Protein AF-A0A3G4RLB8-F1 (afdb_monomer_lite)

Radius of gyration: 14.12 Å; chains: 1; bounding box: 47×19×34 Å

pLDDT: mean 79.3, std 19.38, range [35.94, 96.0]

Secondary structure (DSSP, 8-state):
------SS-----TTTHHHHHHHHHH---EETTEE-HHHHHHHHHHHHHTSTTTTTTHHHHHHHHHHHTTPPP-

Sequence (74 aa):
MAAKSGGEFGSVGDSDCSGAIADFFNIVKKNKHGFLPNHTADARKEFLMECSGAEQNTAAVSRIISMFGRIRKG

InterPro domains:
  IPR009989 TrbM [PF07424] (13-61)

Structure (mmCIF, N/CA/C/O backbone):
data_AF-A0A3G4RLB8-F1
#
_entry.id   AF-A0A3G4RLB8-F1
#
loop_
_atom_site.group_PDB
_atom_site.id
_atom_site.type_symbol
_atom_site.label_atom_id
_atom_site.label_alt_id
_atom_site.label_comp_id
_atom_site.label_asym_id
_atom_site.label_entity_id
_atom_site.label_seq_id
_atom_site.pdbx_PDB_ins_code
_atom_site.Cartn_x
_atom_site.Cartn_y
_atom_site.Cartn_z
_atom_site.occupancy
_atom_site.B_iso_or_equiv
_atom_site.auth_seq_id
_atom_site.auth_comp_id
_atom_site.auth_asym_id
_atom_site.auth_atom_id
_atom_site.pdbx_PDB_model_num
ATOM 1 N N . MET A 1 1 ? 33.806 -0.075 4.681 1.00 35.94 1 MET A N 1
ATOM 2 C CA . MET A 1 1 ? 33.098 1.182 4.367 1.00 35.94 1 MET A CA 1
ATOM 3 C C . MET A 1 1 ? 31.612 0.897 4.489 1.00 35.94 1 MET A C 1
ATOM 5 O O . MET A 1 1 ? 31.154 -0.064 3.889 1.00 35.94 1 MET A O 1
ATOM 9 N N . ALA A 1 2 ? 30.908 1.622 5.358 1.00 41.97 2 ALA A N 1
ATOM 10 C CA . ALA A 1 2 ? 29.478 1.449 5.586 1.00 41.97 2 ALA A CA 1
ATOM 11 C C . ALA A 1 2 ? 28.696 2.114 4.447 1.00 41.97 2 ALA A C 1
ATOM 13 O O . ALA A 1 2 ? 28.799 3.327 4.272 1.00 41.97 2 ALA A O 1
ATOM 14 N N . ALA A 1 3 ? 27.920 1.338 3.692 1.00 42.84 3 ALA A N 1
ATOM 15 C CA . ALA A 1 3 ? 26.875 1.885 2.838 1.00 42.84 3 ALA A CA 1
ATOM 16 C C . ALA A 1 3 ? 25.585 1.899 3.664 1.00 42.84 3 ALA A C 1
ATOM 18 O O . ALA A 1 3 ? 24.984 0.870 3.960 1.00 42.84 3 ALA A O 1
ATOM 19 N N . LYS A 1 4 ? 25.232 3.097 4.118 1.00 42.81 4 LYS A N 1
ATOM 20 C CA . LYS A 1 4 ? 23.955 3.438 4.728 1.00 42.81 4 LYS A CA 1
ATOM 21 C C . LYS A 1 4 ? 22.907 3.376 3.617 1.00 42.81 4 LYS A C 1
ATOM 23 O O . LYS A 1 4 ? 22.827 4.305 2.821 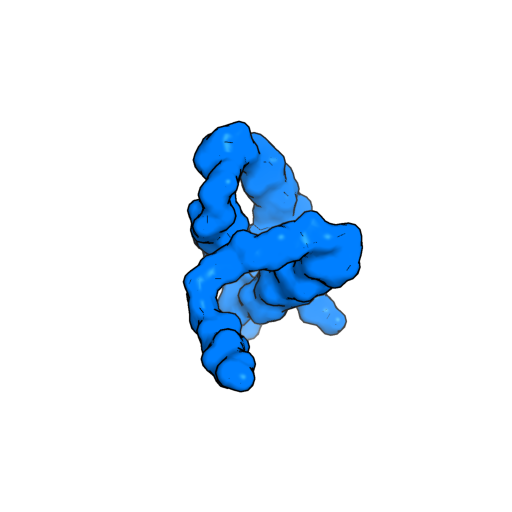1.00 42.81 4 LYS A O 1
ATOM 28 N N . SER A 1 5 ? 22.145 2.288 3.551 1.00 42.44 5 SER A N 1
ATOM 29 C CA . SER A 1 5 ? 20.989 2.154 2.658 1.00 42.44 5 SER A CA 1
ATOM 30 C C . SER A 1 5 ? 19.866 3.062 3.160 1.00 42.44 5 SER A C 1
ATOM 32 O O . SER A 1 5 ? 18.970 2.643 3.886 1.00 42.44 5 SER A O 1
ATOM 34 N N . GLY A 1 6 ? 19.988 4.352 2.868 1.00 39.66 6 GLY A N 1
ATOM 35 C CA . GLY A 1 6 ? 18.878 5.287 2.893 1.00 39.66 6 GLY A CA 1
ATOM 36 C C . GLY A 1 6 ? 18.343 5.423 1.476 1.00 39.66 6 GLY A C 1
ATOM 37 O O . GLY A 1 6 ? 19.137 5.647 0.574 1.00 39.66 6 GLY A O 1
ATOM 38 N N . GLY A 1 7 ? 17.024 5.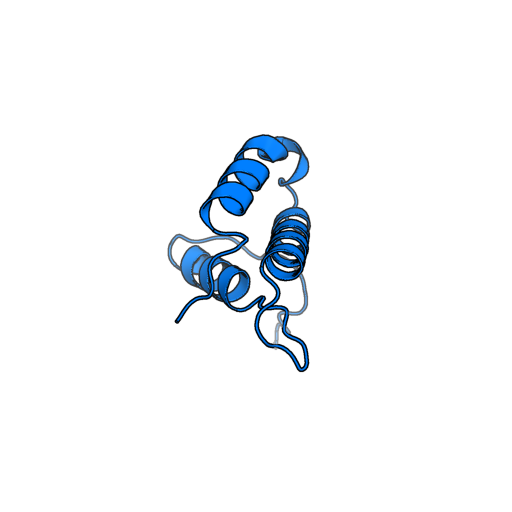283 1.334 1.00 53.41 7 GLY A N 1
ATOM 39 C CA . GLY A 1 7 ? 16.219 5.887 0.273 1.00 53.41 7 GLY A CA 1
ATOM 40 C C . GLY A 1 7 ? 16.662 5.617 -1.159 1.00 53.41 7 GLY A C 1
ATOM 41 O O . GLY A 1 7 ? 17.430 6.382 -1.711 1.00 53.41 7 GLY A O 1
ATOM 42 N N . GLU A 1 8 ? 16.125 4.557 -1.744 1.00 44.28 8 GLU A N 1
ATOM 43 C CA . GLU A 1 8 ? 15.635 4.461 -3.124 1.00 44.28 8 GLU A CA 1
ATOM 44 C C . GLU A 1 8 ? 15.474 2.975 -3.412 1.00 44.28 8 GLU A C 1
ATOM 46 O O . GLU A 1 8 ? 16.278 2.155 -2.977 1.00 44.28 8 GLU A O 1
ATOM 51 N N . PHE A 1 9 ? 14.366 2.641 -4.062 1.00 50.28 9 PHE A N 1
ATOM 52 C CA . PHE A 1 9 ? 13.953 1.310 -4.487 1.00 50.28 9 PHE A CA 1
ATOM 53 C C . PHE A 1 9 ? 15.096 0.586 -5.224 1.00 50.28 9 PHE A C 1
ATOM 55 O O . PHE A 1 9 ? 15.249 0.662 -6.441 1.00 50.28 9 PHE A O 1
ATOM 62 N N . GLY A 1 10 ? 15.957 -0.069 -4.447 1.00 41.41 10 GLY A N 1
ATOM 63 C CA . GLY A 1 10 ? 17.098 -0.829 -4.917 1.00 41.41 10 GLY A CA 1
ATOM 64 C C . GLY A 1 10 ? 16.626 -2.199 -5.360 1.00 41.41 10 GLY A C 1
ATOM 65 O O . GLY A 1 10 ? 16.166 -2.978 -4.538 1.00 41.41 10 GLY A O 1
ATOM 66 N N . SER A 1 11 ? 16.747 -2.450 -6.663 1.00 42.94 11 SER A N 1
ATOM 67 C CA . SER A 1 11 ? 16.851 -3.773 -7.285 1.00 42.94 11 SER A CA 1
ATOM 68 C C . SER A 1 11 ? 15.866 -4.825 -6.765 1.00 42.94 11 SER A C 1
ATOM 70 O O . SER A 1 11 ? 16.197 -5.608 -5.884 1.00 42.94 11 SER A O 1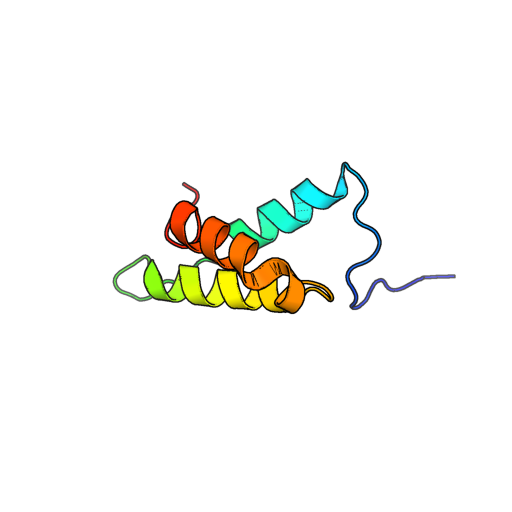
ATOM 72 N N . VAL A 1 12 ? 14.681 -4.909 -7.377 1.00 49.78 12 VAL A N 1
ATOM 73 C CA . VAL A 1 12 ? 13.750 -6.017 -7.119 1.00 49.78 12 VAL A CA 1
ATOM 74 C C . VAL A 1 12 ? 14.335 -7.319 -7.673 1.00 49.78 12 VAL A C 1
ATOM 76 O O . VAL A 1 12 ? 14.161 -7.638 -8.849 1.00 49.78 12 VAL A O 1
ATOM 79 N N . GLY A 1 13 ? 15.066 -8.057 -6.840 1.00 44.62 13 GLY A N 1
ATOM 80 C CA . GLY A 1 13 ? 15.281 -9.485 -7.018 1.00 44.62 13 GLY A CA 1
ATOM 81 C C . GLY A 1 13 ? 14.013 -10.262 -6.655 1.00 44.62 13 GLY A C 1
ATOM 82 O O . GLY A 1 13 ? 13.110 -9.753 -5.997 1.00 44.62 13 GLY A O 1
ATOM 83 N N . ASP A 1 14 ? 13.922 -11.521 -7.072 1.00 46.56 14 ASP A N 1
ATOM 84 C CA . ASP A 1 14 ? 12.752 -12.388 -6.837 1.00 46.56 14 ASP A CA 1
ATOM 85 C C . ASP A 1 14 ? 12.391 -12.533 -5.332 1.00 46.56 14 ASP A C 1
ATOM 87 O O . ASP A 1 14 ? 11.228 -12.675 -4.955 1.00 46.56 14 ASP A O 1
ATOM 91 N N . SER A 1 15 ? 13.381 -12.370 -4.447 1.00 50.81 15 SER A N 1
ATOM 92 C CA . SER A 1 15 ? 13.243 -12.284 -2.985 1.00 50.81 15 SER A CA 1
ATOM 93 C C . SER A 1 15 ? 12.738 -10.928 -2.452 1.00 50.81 15 SER A C 1
ATOM 95 O O . SER A 1 15 ? 12.167 -10.879 -1.360 1.00 50.81 15 SER A O 1
ATOM 97 N N . ASP A 1 16 ? 12.899 -9.837 -3.204 1.00 56.94 16 ASP A N 1
ATOM 98 C CA . ASP A 1 16 ? 12.593 -8.454 -2.798 1.00 56.94 16 ASP A CA 1
ATOM 99 C C . ASP A 1 16 ? 11.106 -8.097 -2.937 1.00 56.94 16 ASP A C 1
ATOM 101 O O . ASP A 1 16 ? 10.593 -7.230 -2.223 1.00 56.94 16 ASP A O 1
ATOM 105 N N . CYS A 1 17 ? 10.362 -8.822 -3.782 1.00 64.31 17 CYS A N 1
ATOM 106 C CA . CYS A 1 17 ? 8.910 -8.654 -3.897 1.00 64.31 17 CYS A CA 1
ATOM 107 C C . CYS A 1 17 ? 8.194 -8.920 -2.565 1.00 64.31 17 CYS A C 1
ATOM 109 O O . CYS A 1 17 ? 7.215 -8.248 -2.244 1.00 64.31 17 CYS A O 1
ATOM 111 N N . SER A 1 18 ? 8.685 -9.872 -1.765 1.00 72.81 18 SER A N 1
ATOM 112 C CA . SER A 1 18 ? 8.067 -10.224 -0.480 1.00 72.81 18 SER A CA 1
ATOM 113 C C . SER A 1 18 ? 8.078 -9.055 0.511 1.00 72.81 18 SER A C 1
ATOM 115 O O . SER A 1 18 ? 7.105 -8.879 1.248 1.00 72.81 18 SER A O 1
ATOM 117 N N . GLY A 1 19 ? 9.136 -8.234 0.495 1.00 80.56 19 GLY A N 1
ATOM 118 C CA . GLY A 1 19 ? 9.245 -7.025 1.315 1.00 80.56 19 GLY A CA 1
ATOM 119 C C . GLY A 1 19 ? 8.230 -5.966 0.893 1.00 80.56 19 GLY A C 1
ATOM 120 O O . GLY A 1 19 ? 7.391 -5.564 1.695 1.00 80.56 19 GLY A O 1
ATOM 121 N N . ALA A 1 20 ? 8.206 -5.622 -0.397 1.00 82.88 20 ALA A N 1
ATOM 122 C CA . ALA A 1 20 ? 7.263 -4.640 -0.937 1.00 82.88 20 ALA A CA 1
ATOM 123 C C . ALA A 1 20 ? 5.790 -5.064 -0.761 1.00 82.88 20 ALA A C 1
ATOM 125 O O . ALA A 1 20 ? 4.923 -4.237 -0.467 1.00 82.88 20 ALA A O 1
ATOM 126 N N . ILE A 1 21 ? 5.491 -6.363 -0.891 1.00 85.75 21 ILE A N 1
ATOM 127 C CA . ILE A 1 21 ? 4.156 -6.916 -0.622 1.00 85.75 21 ILE A CA 1
ATOM 128 C C . ILE A 1 21 ? 3.807 -6.781 0.867 1.00 85.75 21 ILE A C 1
ATOM 130 O O . ILE A 1 21 ? 2.677 -6.415 1.204 1.00 85.75 21 ILE A O 1
ATOM 134 N N . ALA A 1 22 ? 4.745 -7.071 1.773 1.00 88.00 22 ALA A N 1
ATOM 135 C CA . ALA A 1 22 ? 4.525 -6.902 3.207 1.00 88.00 22 ALA A CA 1
ATOM 136 C C . ALA A 1 22 ? 4.268 -5.432 3.567 1.00 88.00 22 ALA A C 1
ATOM 138 O O . ALA A 1 22 ? 3.290 -5.153 4.266 1.00 88.00 22 ALA A O 1
ATOM 139 N N . ASP A 1 23 ? 5.066 -4.509 3.035 1.00 89.44 23 ASP A N 1
ATOM 140 C CA . ASP A 1 23 ? 4.915 -3.068 3.251 1.00 89.44 23 ASP A CA 1
ATOM 141 C C . ASP A 1 23 ? 3.565 -2.560 2.744 1.00 89.44 23 ASP A C 1
ATOM 143 O O . ASP A 1 23 ? 2.827 -1.911 3.492 1.00 89.44 23 ASP A O 1
ATOM 147 N N . PHE A 1 24 ? 3.163 -2.967 1.536 1.00 91.06 24 PHE A N 1
ATOM 148 C CA . PHE A 1 24 ? 1.839 -2.668 0.992 1.00 91.06 24 PHE A CA 1
ATOM 149 C C . PHE A 1 24 ? 0.713 -3.090 1.949 1.00 91.06 24 PHE A C 1
ATOM 151 O O . PHE A 1 24 ? -0.195 -2.309 2.251 1.00 91.06 24 PHE A O 1
ATOM 158 N N . PHE A 1 25 ? 0.751 -4.324 2.463 1.00 91.12 25 PHE A N 1
ATOM 159 C CA . PHE A 1 25 ? -0.300 -4.802 3.363 1.00 91.12 25 PHE A CA 1
ATOM 160 C C . PHE A 1 25 ? -0.217 -4.206 4.775 1.00 91.12 25 PHE A C 1
ATOM 162 O O . PHE A 1 25 ? -1.265 -4.083 5.419 1.00 91.12 25 PHE A O 1
ATOM 169 N N . ASN A 1 26 ? 0.969 -3.797 5.232 1.00 91.56 26 ASN A N 1
ATOM 170 C CA . ASN A 1 26 ? 1.180 -3.127 6.519 1.00 91.56 26 ASN A CA 1
ATOM 171 C C . ASN A 1 26 ? 0.616 -1.701 6.550 1.00 91.56 26 ASN A C 1
ATOM 173 O O . ASN A 1 26 ? 0.282 -1.199 7.627 1.00 91.56 26 ASN A O 1
ATOM 177 N N . ILE A 1 27 ? 0.433 -1.061 5.392 1.00 92.62 27 ILE A N 1
ATOM 178 C CA . ILE A 1 27 ? -0.308 0.198 5.301 1.00 92.62 27 ILE A CA 1
ATOM 179 C C . ILE A 1 27 ? -1.765 -0.078 5.675 1.00 92.62 27 ILE A C 1
ATOM 181 O O . ILE A 1 27 ? -2.525 -0.684 4.918 1.00 92.62 27 ILE A O 1
ATOM 185 N N . VAL A 1 28 ? -2.147 0.361 6.874 1.00 93.12 28 VAL A N 1
ATOM 186 C CA . VAL A 1 28 ? -3.488 0.202 7.443 1.00 93.12 28 VAL A CA 1
ATOM 187 C C . VAL A 1 28 ? -3.879 1.504 8.131 1.00 93.12 28 VAL A C 1
ATOM 189 O O . VAL A 1 28 ? -3.292 1.894 9.142 1.00 93.12 28 VAL A O 1
ATOM 192 N N . LYS A 1 29 ? -4.905 2.181 7.609 1.00 94.50 29 LYS A N 1
ATOM 193 C CA . LYS A 1 29 ? -5.484 3.365 8.250 1.00 94.50 29 LYS A CA 1
ATOM 194 C C . LYS A 1 29 ? -6.601 2.933 9.198 1.00 94.50 29 LYS A C 1
ATOM 196 O O . LYS A 1 29 ? -7.500 2.171 8.836 1.00 94.50 29 LYS A O 1
ATOM 201 N N . LYS A 1 30 ? -6.537 3.427 10.432 1.00 94.25 30 LYS A N 1
ATOM 202 C CA . LYS A 1 30 ? -7.514 3.150 11.489 1.00 94.25 30 LYS A CA 1
ATOM 203 C C . LYS A 1 30 ? -7.783 4.404 12.311 1.00 94.25 30 LYS A C 1
ATOM 205 O O . LYS A 1 30 ? -6.896 5.240 12.467 1.00 94.25 30 LYS A O 1
ATOM 210 N N . ASN A 1 31 ? -8.992 4.520 12.841 1.00 93.38 31 ASN A N 1
ATOM 211 C CA . ASN A 1 31 ? -9.378 5.556 13.795 1.00 93.38 31 ASN A CA 1
ATOM 212 C C . ASN A 1 31 ? -10.001 4.917 15.050 1.00 93.38 31 ASN A C 1
ATOM 214 O O . ASN A 1 31 ? -9.962 3.699 15.226 1.00 93.38 31 ASN A O 1
ATOM 218 N N . LYS A 1 32 ? -10.599 5.742 15.918 1.00 93.56 32 LYS A N 1
ATOM 219 C CA . LYS A 1 32 ? -11.284 5.298 17.146 1.00 93.56 32 LYS A CA 1
ATOM 220 C C . LYS A 1 32 ? -12.412 4.285 16.884 1.00 93.56 32 LYS A C 1
ATOM 222 O O . LYS A 1 32 ? -12.728 3.495 17.762 1.00 93.56 32 LYS A O 1
ATOM 227 N N . HIS A 1 33 ? -12.993 4.303 15.685 1.00 91.88 33 HIS A N 1
ATOM 228 C CA . HIS A 1 33 ? -14.092 3.435 15.255 1.00 91.88 33 HIS A CA 1
ATOM 229 C C . HIS A 1 33 ? -13.617 2.194 14.484 1.00 91.88 33 HIS A C 1
ATOM 231 O O . HIS A 1 33 ? -14.434 1.374 14.078 1.00 91.88 33 HIS A O 1
ATOM 237 N N . GLY A 1 34 ? -12.303 2.027 14.303 1.00 93.25 34 GLY A N 1
ATOM 238 C CA . GLY A 1 34 ? -11.710 0.834 13.714 1.00 93.25 34 GLY A CA 1
ATOM 239 C C . GLY A 1 34 ? -11.066 1.073 12.353 1.00 93.25 34 GLY A C 1
ATOM 240 O O . GLY A 1 34 ? -10.470 2.117 12.089 1.00 93.25 34 GLY A O 1
ATOM 241 N N . PHE A 1 35 ? -11.098 0.033 11.521 1.00 94.38 35 PHE A N 1
ATOM 242 C CA . PHE A 1 35 ? -10.421 -0.002 10.229 1.00 94.38 35 PHE A CA 1
ATOM 243 C C . PHE A 1 35 ? -11.132 0.878 9.199 1.00 94.38 35 PHE A C 1
ATOM 245 O O . PHE A 1 35 ? -12.352 0.825 9.064 1.00 94.38 35 PHE A O 1
ATOM 252 N N . LEU A 1 36 ? -10.351 1.653 8.449 1.00 95.75 36 LEU A N 1
ATOM 253 C CA . LEU A 1 36 ? -10.844 2.555 7.419 1.00 95.75 36 LEU A CA 1
ATOM 254 C C . LEU A 1 36 ? -10.467 2.010 6.033 1.00 95.75 36 LEU A C 1
ATOM 256 O O . LEU A 1 36 ? -9.361 2.284 5.558 1.00 95.75 36 LEU A O 1
ATOM 260 N N . PRO A 1 37 ? -11.354 1.244 5.365 1.0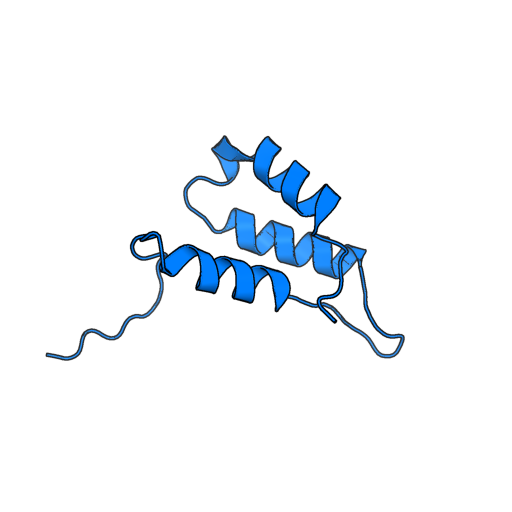0 94.25 37 PRO A N 1
ATOM 261 C CA . PRO A 1 37 ? -11.022 0.554 4.119 1.00 94.25 37 PRO A CA 1
ATOM 262 C C . PRO A 1 37 ? -10.676 1.514 2.982 1.00 94.25 37 PRO A C 1
ATOM 264 O O . PRO A 1 37 ? -9.696 1.288 2.283 1.00 94.25 37 PRO A O 1
ATOM 267 N N . ASN A 1 38 ? -11.436 2.601 2.815 1.00 94.94 38 ASN A N 1
ATOM 268 C CA . ASN A 1 38 ? -11.186 3.575 1.748 1.00 94.94 38 ASN A CA 1
ATOM 269 C C . ASN A 1 38 ? -9.868 4.326 1.975 1.00 94.94 38 ASN A C 1
ATOM 271 O O . ASN A 1 38 ? -9.010 4.315 1.108 1.00 94.94 38 ASN A O 1
ATOM 275 N N . HIS A 1 39 ? -9.646 4.842 3.187 1.00 95.44 39 HIS A N 1
ATOM 276 C CA . HIS A 1 39 ? -8.390 5.517 3.530 1.00 95.44 39 HIS A CA 1
ATOM 277 C C . HIS A 1 39 ? -7.170 4.593 3.422 1.00 95.44 39 HIS A C 1
ATOM 279 O O . HIS A 1 39 ? -6.072 5.038 3.100 1.00 95.44 39 HIS A O 1
ATOM 285 N N . THR A 1 40 ? -7.346 3.302 3.713 1.00 95.19 40 THR A N 1
ATOM 286 C CA . THR A 1 40 ? -6.286 2.306 3.528 1.00 95.19 40 THR A CA 1
ATOM 287 C C . THR A 1 40 ? -6.002 2.069 2.049 1.00 95.19 40 THR A C 1
ATOM 289 O O . THR A 1 40 ? -4.839 2.030 1.663 1.00 95.19 40 THR A O 1
ATOM 292 N N . ALA A 1 41 ? -7.042 1.959 1.221 1.00 95.81 41 ALA A N 1
ATOM 293 C CA . ALA A 1 41 ? -6.899 1.806 -0.222 1.00 95.81 41 ALA A CA 1
ATOM 294 C C . ALA A 1 41 ? -6.181 3.007 -0.856 1.00 95.81 41 ALA A C 1
ATOM 296 O O . ALA A 1 41 ? -5.290 2.801 -1.678 1.00 95.81 41 ALA A O 1
ATOM 297 N N . ASP A 1 42 ? -6.511 4.229 -0.434 1.00 96.00 42 ASP A N 1
ATOM 298 C CA . ASP A 1 42 ? -5.865 5.451 -0.925 1.00 96.00 42 ASP A CA 1
ATOM 299 C C . ASP A 1 42 ? -4.381 5.490 -0.537 1.00 96.00 42 ASP A C 1
ATOM 301 O O . ASP A 1 42 ? -3.522 5.639 -1.400 1.00 96.00 42 ASP A O 1
ATOM 305 N N . ALA A 1 43 ? -4.056 5.220 0.732 1.00 94.62 43 ALA A N 1
ATOM 306 C CA . ALA A 1 43 ? -2.666 5.186 1.196 1.00 94.62 43 ALA A CA 1
ATOM 307 C C . ALA A 1 43 ? -1.835 4.083 0.513 1.00 94.62 43 ALA A C 1
ATOM 309 O O . ALA A 1 43 ? -0.657 4.261 0.214 1.00 94.62 43 ALA A O 1
ATOM 310 N N . ARG A 1 44 ? -2.449 2.929 0.236 1.00 94.69 44 ARG A N 1
ATOM 311 C CA . ARG A 1 44 ? -1.819 1.849 -0.534 1.00 94.69 44 ARG A CA 1
ATOM 312 C C . ARG A 1 44 ? -1.595 2.232 -1.994 1.00 94.69 44 ARG A C 1
ATOM 314 O O . ARG A 1 44 ? -0.616 1.796 -2.591 1.00 94.69 44 ARG A O 1
ATOM 321 N N . LYS A 1 45 ? -2.493 3.028 -2.577 1.00 93.38 45 LYS A N 1
ATOM 322 C CA . LYS A 1 45 ? -2.335 3.553 -3.935 1.00 93.38 45 LYS A CA 1
ATOM 323 C C . LYS A 1 45 ? -1.169 4.535 -3.998 1.00 93.38 45 LYS A C 1
ATOM 325 O O . LYS A 1 45 ? -0.371 4.431 -4.920 1.00 93.38 45 LYS A O 1
ATOM 330 N N . GLU A 1 46 ? -1.066 5.439 -3.028 1.00 92.62 46 GLU A N 1
ATOM 331 C CA . GLU A 1 46 ? 0.049 6.389 -2.911 1.00 92.62 46 GLU A CA 1
ATOM 332 C C . GLU A 1 46 ? 1.396 5.665 -2.830 1.00 92.62 46 GLU A C 1
ATOM 334 O O . GLU A 1 46 ? 2.294 5.989 -3.597 1.00 92.62 46 GLU A O 1
ATOM 339 N N . PHE A 1 47 ? 1.496 4.614 -2.007 1.00 91.50 47 PHE A N 1
ATOM 340 C CA . PHE A 1 47 ? 2.699 3.778 -1.924 1.00 91.50 47 PHE A CA 1
ATOM 341 C C . PHE A 1 47 ? 3.108 3.181 -3.276 1.00 91.50 47 PHE A C 1
ATOM 343 O O . PHE A 1 47 ? 4.271 3.231 -3.655 1.00 91.50 47 PHE A O 1
ATOM 350 N N . LEU A 1 48 ? 2.149 2.648 -4.042 1.00 89.50 48 LEU A N 1
ATOM 351 C CA . LEU A 1 48 ? 2.442 2.113 -5.375 1.00 89.50 48 LEU A CA 1
ATOM 352 C C . LEU A 1 48 ? 2.827 3.208 -6.377 1.00 89.50 48 LEU A C 1
ATOM 354 O O . LEU A 1 48 ? 3.570 2.921 -7.308 1.00 89.50 48 LEU A O 1
ATOM 358 N N . MET A 1 49 ? 2.323 4.434 -6.204 1.00 87.88 49 MET A N 1
ATOM 359 C CA . MET A 1 49 ? 2.637 5.578 -7.067 1.00 87.88 49 MET A CA 1
ATOM 360 C C . MET A 1 49 ? 4.026 6.177 -6.813 1.00 87.88 49 MET A C 1
ATOM 362 O O . MET A 1 49 ? 4.508 6.933 -7.651 1.00 87.88 49 MET A O 1
ATOM 366 N N . GLU A 1 50 ? 4.691 5.816 -5.714 1.00 84.94 50 GLU A N 1
ATOM 367 C CA . GLU A 1 50 ? 6.070 6.229 -5.416 1.00 84.94 50 GLU A CA 1
ATOM 368 C C . GLU A 1 50 ? 7.105 5.516 -6.311 1.00 84.94 50 GLU A C 1
ATOM 370 O O . GLU A 1 50 ? 8.226 5.992 -6.486 1.00 84.94 50 GLU A O 1
ATOM 375 N N . CYS A 1 51 ? 6.737 4.391 -6.934 1.00 80.31 51 CYS A N 1
ATOM 376 C CA . CYS A 1 51 ? 7.623 3.659 -7.833 1.00 80.31 51 CYS A CA 1
ATOM 377 C C . CYS A 1 51 ? 7.804 4.381 -9.183 1.00 80.31 51 CYS A C 1
ATOM 379 O O . CYS A 1 51 ? 6.828 4.709 -9.867 1.00 80.31 51 CYS A O 1
ATOM 381 N N . SER A 1 52 ? 9.058 4.523 -9.631 1.00 72.38 52 SER A N 1
ATOM 382 C CA . SER A 1 52 ? 9.438 5.012 -10.965 1.00 72.38 52 SER A CA 1
ATOM 383 C C . SER A 1 52 ? 8.990 4.024 -12.053 1.00 72.38 52 SER A C 1
ATOM 385 O O . SER A 1 52 ? 9.712 3.128 -12.477 1.00 72.38 52 SER A O 1
ATOM 387 N N . GLY A 1 53 ? 7.727 4.137 -12.455 1.00 77.25 53 GLY A N 1
ATOM 388 C CA . GLY A 1 53 ? 7.053 3.161 -13.318 1.00 77.25 53 GLY A CA 1
ATOM 389 C C . GLY A 1 53 ? 5.544 3.090 -13.101 1.00 77.25 53 GLY A C 1
ATOM 390 O O . GLY A 1 53 ? 4.806 2.582 -13.950 1.00 77.25 53 GLY A O 1
ATOM 391 N N . ALA A 1 54 ? 5.063 3.596 -11.966 1.00 79.25 54 ALA A N 1
ATOM 392 C CA . ALA A 1 54 ? 3.667 3.493 -11.572 1.00 79.25 54 ALA A CA 1
ATOM 393 C C . ALA A 1 54 ? 2.721 4.240 -12.516 1.00 79.25 54 ALA A C 1
ATOM 395 O O . ALA A 1 54 ? 1.662 3.716 -12.858 1.00 79.25 54 ALA A O 1
ATOM 396 N N . GLU A 1 55 ? 3.130 5.411 -13.012 1.00 81.31 55 GLU A N 1
ATOM 397 C CA . GLU A 1 55 ? 2.333 6.202 -13.955 1.00 81.31 55 GLU A CA 1
ATOM 398 C C . GLU A 1 55 ? 2.063 5.431 -15.255 1.00 81.31 55 GLU A C 1
ATOM 400 O O . GLU A 1 55 ? 0.925 5.391 -15.731 1.00 81.31 55 GLU A O 1
ATOM 405 N N . GLN A 1 56 ? 3.069 4.719 -15.778 1.00 86.50 56 GLN A N 1
ATOM 406 C CA . GLN A 1 56 ? 2.910 3.859 -16.957 1.00 86.50 56 GLN A CA 1
ATOM 407 C C . GLN A 1 56 ? 2.112 2.577 -16.652 1.00 86.50 56 GLN A C 1
ATOM 409 O O . GLN A 1 56 ? 1.544 1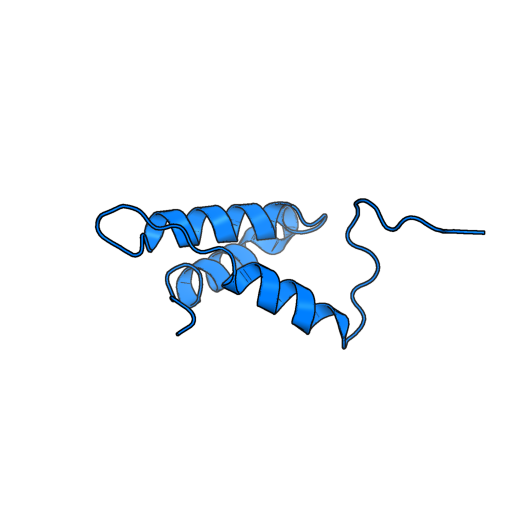.970 -17.558 1.00 86.50 56 GLN A O 1
ATOM 414 N N . ASN A 1 57 ? 2.009 2.191 -15.377 1.00 85.12 57 ASN A N 1
ATOM 415 C CA . ASN A 1 57 ? 1.303 0.999 -14.900 1.00 85.12 57 ASN A CA 1
ATOM 416 C C . ASN A 1 57 ? 0.006 1.322 -14.132 1.00 85.12 57 ASN A C 1
ATOM 418 O O . ASN A 1 57 ? -0.493 0.497 -13.361 1.00 85.12 57 ASN A O 1
ATOM 422 N N . THR A 1 58 ? -0.597 2.491 -14.371 1.00 89.00 58 THR A N 1
ATOM 423 C CA . THR A 1 58 ? -1.785 2.971 -13.638 1.00 89.00 58 THR A CA 1
ATOM 424 C C . THR A 1 58 ? -2.958 1.977 -13.664 1.00 89.00 58 THR A C 1
ATOM 426 O O . THR A 1 58 ? -3.689 1.840 -12.677 1.00 89.00 58 THR A O 1
ATOM 429 N N . ALA A 1 59 ? -3.135 1.232 -14.761 1.00 91.38 59 ALA A N 1
ATOM 430 C CA . ALA A 1 59 ? -4.161 0.192 -14.867 1.00 91.38 59 ALA A CA 1
ATOM 431 C C . ALA A 1 59 ? -3.897 -0.993 -13.918 1.00 91.38 59 ALA A C 1
ATOM 433 O O . ALA A 1 59 ? -4.822 -1.482 -13.263 1.00 91.38 59 ALA A O 1
ATOM 434 N N . ALA A 1 60 ? -2.637 -1.420 -13.794 1.00 89.94 60 ALA A N 1
ATOM 435 C CA . ALA A 1 60 ? -2.235 -2.467 -12.861 1.00 89.94 60 ALA A CA 1
ATOM 436 C C . ALA A 1 60 ? -2.401 -1.997 -11.409 1.00 89.94 60 ALA A C 1
ATOM 438 O O . ALA A 1 60 ? -3.020 -2.704 -10.613 1.00 89.94 60 ALA A O 1
ATOM 439 N N . VAL A 1 61 ? -1.968 -0.769 -11.093 1.00 89.75 61 VAL A N 1
ATOM 440 C CA . VAL A 1 61 ? -2.177 -0.153 -9.770 1.00 89.75 61 VAL A CA 1
ATOM 441 C C . VAL A 1 61 ? -3.666 -0.126 -9.421 1.00 89.75 61 VAL A C 1
ATOM 443 O O . VAL A 1 61 ? -4.069 -0.576 -8.350 1.00 89.75 61 VAL A O 1
ATOM 446 N N . SER A 1 62 ? -4.514 0.316 -10.350 1.00 93.12 62 SER A N 1
ATOM 447 C CA . SER A 1 62 ? -5.965 0.379 -10.136 1.00 93.12 62 SER A CA 1
ATOM 448 C C . SER A 1 62 ? -6.576 -1.000 -9.877 1.00 93.12 62 SER A C 1
ATOM 450 O O . SER A 1 62 ? -7.425 -1.145 -8.995 1.00 93.12 62 SER A O 1
ATOM 452 N N . ARG A 1 63 ? -6.115 -2.034 -10.591 1.00 95.06 63 ARG A N 1
ATOM 453 C CA . ARG A 1 63 ? -6.559 -3.418 -10.384 1.00 95.06 63 ARG A CA 1
ATOM 454 C C . ARG A 1 63 ? -6.132 -3.958 -9.018 1.00 95.06 63 ARG A C 1
ATOM 456 O O . ARG A 1 63 ? -6.960 -4.534 -8.314 1.00 95.06 63 ARG A O 1
ATOM 463 N N . ILE A 1 64 ? -4.883 -3.721 -8.615 1.00 92.06 64 ILE A N 1
ATOM 464 C CA . ILE A 1 64 ? -4.361 -4.120 -7.299 1.00 92.06 64 ILE A CA 1
ATOM 465 C C . ILE A 1 64 ? -5.168 -3.453 -6.182 1.00 92.06 64 ILE A C 1
ATOM 467 O O . ILE A 1 64 ? -5.603 -4.126 -5.251 1.00 92.06 64 ILE A O 1
ATOM 471 N N . ILE A 1 65 ? -5.435 -2.150 -6.283 1.00 94.12 65 ILE A N 1
ATOM 472 C CA . ILE A 1 65 ? -6.197 -1.415 -5.266 1.00 94.12 65 ILE A CA 1
ATOM 473 C C . ILE A 1 65 ? -7.666 -1.847 -5.228 1.00 94.12 65 ILE A C 1
ATOM 475 O O . ILE A 1 65 ? -8.234 -1.969 -4.141 1.00 94.12 65 ILE A O 1
ATOM 479 N N . SER A 1 66 ? -8.268 -2.150 -6.379 1.00 94.75 66 SER A N 1
ATOM 480 C CA . SER A 1 66 ? -9.631 -2.688 -6.448 1.00 94.75 66 SER A CA 1
ATOM 481 C C . SER A 1 66 ? -9.761 -4.019 -5.697 1.00 94.75 66 SER A C 1
ATOM 483 O O . SER A 1 66 ? -10.707 -4.198 -4.930 1.00 94.75 66 SER A O 1
ATOM 485 N N . MET A 1 67 ? -8.784 -4.916 -5.861 1.00 92.69 67 MET A N 1
ATOM 486 C CA . MET A 1 67 ? -8.804 -6.247 -5.248 1.00 92.69 67 MET A CA 1
ATOM 487 C C . MET A 1 67 ? -8.334 -6.238 -3.790 1.00 92.69 67 MET A C 1
ATOM 489 O O . MET A 1 67 ? -8.962 -6.852 -2.934 1.00 92.69 67 MET A O 1
ATOM 493 N N . PHE A 1 68 ? -7.236 -5.540 -3.495 1.00 94.25 68 PHE A N 1
ATOM 494 C CA . PHE A 1 68 ? -6.507 -5.670 -2.231 1.00 94.25 68 PHE A CA 1
ATOM 495 C C . PHE A 1 68 ? -6.461 -4.384 -1.407 1.00 94.25 68 PHE A C 1
ATOM 497 O O . PHE A 1 68 ? -6.165 -4.437 -0.215 1.00 94.25 68 PHE A O 1
ATOM 504 N N . GLY A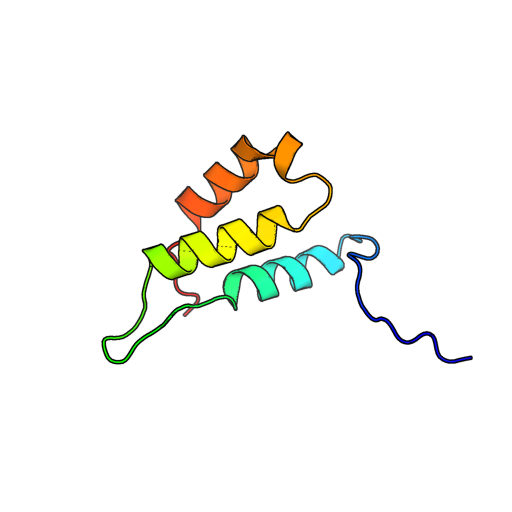 1 69 ? -6.791 -3.224 -1.980 1.00 92.00 69 GLY A N 1
ATOM 505 C CA . GLY A 1 69 ? -6.668 -1.928 -1.303 1.00 92.00 69 GLY A CA 1
ATOM 506 C C . GLY A 1 69 ? -7.513 -1.819 -0.032 1.00 92.00 69 GLY A C 1
ATOM 507 O O . GLY A 1 69 ? -7.082 -1.213 0.943 1.00 92.00 69 GLY A O 1
ATOM 508 N N . ARG A 1 70 ? -8.680 -2.474 -0.001 1.00 94.44 70 ARG A N 1
ATOM 509 C CA . ARG A 1 70 ? -9.613 -2.448 1.140 1.00 94.44 70 ARG A CA 1
ATOM 510 C C . ARG A 1 70 ? -9.483 -3.642 2.087 1.00 94.44 70 ARG A C 1
ATOM 512 O O . ARG A 1 70 ? -10.196 -3.696 3.084 1.00 94.44 70 ARG A O 1
ATOM 519 N N . ILE A 1 71 ? -8.609 -4.605 1.791 1.00 92.12 71 ILE A N 1
ATOM 520 C CA . ILE A 1 71 ? -8.484 -5.829 2.589 1.00 92.12 71 ILE A CA 1
ATOM 521 C C . ILE A 1 71 ? -7.609 -5.562 3.811 1.00 92.12 71 ILE A C 1
ATOM 523 O O . ILE A 1 71 ? -6.466 -5.109 3.699 1.00 92.12 71 ILE A O 1
ATOM 527 N N . ARG A 1 72 ? -8.126 -5.888 4.993 1.00 82.44 72 ARG A N 1
ATOM 528 C CA . ARG A 1 72 ? -7.326 -5.932 6.213 1.00 82.44 72 ARG A CA 1
ATOM 529 C C . ARG A 1 72 ? -6.599 -7.275 6.261 1.00 82.44 72 ARG A C 1
ATOM 531 O O . ARG A 1 72 ? -7.258 -8.310 6.285 1.00 82.44 72 ARG A O 1
ATOM 538 N N . LYS A 1 73 ? -5.261 -7.257 6.270 1.00 71.75 73 LYS A N 1
ATOM 539 C CA . LYS A 1 73 ? -4.483 -8.463 6.573 1.00 71.75 73 LYS A CA 1
ATOM 540 C C . LYS A 1 73 ? -4.772 -8.809 8.042 1.00 71.75 73 LYS A C 1
ATOM 542 O O . LYS A 1 73 ? -4.600 -7.944 8.904 1.00 71.75 73 LYS A O 1
ATOM 547 N N . GLY A 1 74 ? -5.386 -9.971 8.258 1.00 55.75 74 GLY A N 1
ATOM 548 C CA . GLY A 1 74 ? -5.798 -10.480 9.570 1.00 55.75 74 GLY A CA 1
ATOM 549 C C . GLY A 1 74 ? -4.619 -11.001 10.363 1.00 55.75 74 GLY A C 1
ATOM 550 O O . GLY A 1 74 ? -3.714 -11.576 9.718 1.00 55.75 74 GLY A O 1
#

Organism: Escherichia coli (NCBI:txid562)

Foldseek 3Di:
DDDDPDDDPPDDDVVNVVVLVVVLLVQWDADPVGTDQVVQLVVSLVSLVVDPCCVVVVVVSVVCSVVPSRDHPD